Protein AF-A0AAV9LHI8-F1 (afdb_monomer_lite)

Secondary structure (DSSP, 8-state):
----------EEEEEGGGTEEEEEPPPS---SS-EEEEEEEEEETTTT-EEEEEEEEEEPBTTTBT-S-EEEEEEETTTTEEEEE-S------PPP-

Structure (mmCIF, N/CA/C/O backbone):
data_AF-A0AAV9LHI8-F1
#
_entry.id   AF-A0AAV9LHI8-F1
#
loop_
_atom_site.group_PDB
_atom_site.id
_atom_site.type_symbol
_atom_site.label_atom_id
_atom_site.label_alt_id
_atom_site.label_comp_id
_atom_site.label_asym_id
_atom_site.label_entity_id
_atom_site.label_seq_id
_atom_site.pdbx_PDB_ins_code
_atom_site.Cartn_x
_atom_site.Cartn_y
_atom_site.Cartn_z
_atom_site.occupancy
_atom_site.B_iso_or_equiv
_atom_site.auth_seq_id
_atom_site.auth_comp_id
_atom_site.auth_asym_id
_atom_site.auth_atom_id
_atom_site.pdbx_PDB_model_num
ATOM 1 N N . MET A 1 1 ? -6.737 -16.235 -27.654 1.00 32.34 1 MET A N 1
ATOM 2 C CA . MET A 1 1 ? -5.649 -15.523 -26.951 1.00 32.34 1 MET A CA 1
ATOM 3 C C . MET A 1 1 ? -6.254 -14.902 -25.713 1.00 32.34 1 MET A C 1
ATOM 5 O O . MET A 1 1 ? -6.906 -13.869 -25.794 1.00 32.34 1 MET A O 1
ATOM 9 N N . GLU A 1 2 ? -6.159 -15.634 -24.614 1.00 32.22 2 GLU A N 1
ATOM 10 C CA . GLU A 1 2 ? -6.744 -15.286 -23.325 1.00 32.22 2 GLU A CA 1
ATOM 11 C C . GLU A 1 2 ? -5.940 -14.116 -22.750 1.00 32.22 2 GLU A C 1
ATOM 13 O O . GLU A 1 2 ? -4.760 -14.246 -22.420 1.00 32.22 2 GLU A O 1
ATOM 18 N N . LYS A 1 3 ? -6.535 -12.920 -22.751 1.00 35.00 3 LYS A N 1
ATOM 19 C CA . LYS A 1 3 ? -5.962 -11.769 -22.058 1.00 35.00 3 LYS A CA 1
ATOM 20 C C . LYS A 1 3 ? -6.077 -12.076 -20.572 1.00 35.00 3 LYS A C 1
ATOM 22 O O . LYS A 1 3 ? -7.128 -11.849 -19.986 1.00 35.00 3 LYS A O 1
ATOM 27 N N . ASN A 1 4 ? -4.998 -12.579 -19.982 1.00 37.12 4 ASN A N 1
ATOM 28 C CA . ASN A 1 4 ? -4.825 -12.641 -18.535 1.00 37.12 4 ASN A CA 1
ATOM 29 C C . ASN A 1 4 ? -4.703 -11.210 -17.993 1.00 37.12 4 ASN A C 1
ATOM 31 O O . ASN A 1 4 ? -3.631 -10.746 -17.611 1.00 37.12 4 ASN A O 1
ATOM 35 N N . GLN A 1 5 ? -5.815 -10.476 -18.005 1.00 44.75 5 GLN A N 1
ATOM 36 C CA . GLN A 1 5 ? -6.030 -9.409 -17.051 1.00 44.75 5 GLN A CA 1
ATOM 37 C C . GLN A 1 5 ? -6.098 -10.101 -15.695 1.00 44.75 5 GLN A C 1
ATOM 39 O O . GLN A 1 5 ? -7.069 -10.788 -15.388 1.00 44.75 5 GLN A O 1
ATOM 44 N N . CYS A 1 6 ? -5.060 -9.932 -14.877 1.00 45.25 6 CYS A N 1
ATOM 45 C CA . CYS A 1 6 ? -5.224 -10.030 -13.435 1.00 45.25 6 CYS A CA 1
ATOM 46 C C . CYS A 1 6 ? -6.178 -8.901 -13.019 1.00 45.25 6 CYS A C 1
ATOM 48 O O . CYS A 1 6 ? -5.754 -7.865 -12.510 1.00 45.25 6 CYS A O 1
ATOM 50 N N . GLU A 1 7 ? -7.476 -9.073 -13.282 1.00 49.91 7 GLU A N 1
ATOM 51 C CA . GLU A 1 7 ? -8.496 -8.452 -12.457 1.00 49.91 7 GLU A CA 1
ATOM 52 C C . GLU A 1 7 ? -8.127 -8.843 -11.035 1.00 49.91 7 GLU A C 1
ATOM 54 O O . GLU A 1 7 ? -8.031 -10.033 -10.718 1.00 49.91 7 GLU A O 1
ATOM 59 N N . LEU A 1 8 ? -7.796 -7.857 -10.205 1.00 54.88 8 LEU A N 1
ATOM 60 C CA . LEU A 1 8 ? -7.545 -8.101 -8.797 1.00 54.88 8 LEU A CA 1
ATOM 61 C C . LEU A 1 8 ? -8.818 -8.721 -8.223 1.00 54.88 8 LEU A C 1
ATOM 63 O O . LEU A 1 8 ? -9.768 -8.021 -7.873 1.00 54.88 8 LEU A O 1
ATOM 67 N N . ARG A 1 9 ? -8.822 -10.057 -8.141 1.00 60.72 9 ARG A N 1
ATOM 68 C CA . ARG A 1 9 ? -9.677 -10.808 -7.233 1.00 60.72 9 ARG A CA 1
ATOM 69 C C . ARG A 1 9 ? -9.562 -10.100 -5.888 1.00 60.72 9 ARG A C 1
ATOM 71 O O . ARG A 1 9 ? -8.455 -9.739 -5.494 1.00 60.72 9 ARG A O 1
ATOM 78 N N . SER A 1 10 ? -10.705 -9.839 -5.260 1.00 74.50 10 SER A N 1
ATOM 79 C CA . SER A 1 10 ? -10.813 -9.125 -3.984 1.00 74.50 10 SER A CA 1
ATOM 80 C C . SER A 1 10 ? -9.622 -9.433 -3.064 1.00 74.50 10 SER A C 1
ATOM 82 O O . SER A 1 10 ? -9.397 -10.590 -2.706 1.00 74.50 10 SER A O 1
ATOM 84 N N . LEU A 1 11 ? -8.815 -8.413 -2.749 1.00 86.00 11 LEU A N 1
ATOM 85 C CA . LEU A 1 11 ? -7.684 -8.566 -1.841 1.00 86.00 11 LEU A CA 1
ATOM 86 C C . LEU A 1 11 ? -8.232 -8.590 -0.416 1.00 86.00 11 LEU A C 1
ATOM 88 O O . LEU A 1 11 ? -8.993 -7.707 -0.028 1.00 86.00 11 LEU A O 1
ATOM 92 N N . VAL A 1 12 ? -7.833 -9.582 0.372 1.00 88.38 12 VAL A N 1
ATOM 93 C CA . VAL A 1 12 ? -8.257 -9.704 1.767 1.00 88.38 12 VAL A CA 1
ATOM 94 C C . VAL A 1 12 ? -7.043 -9.567 2.666 1.00 88.38 12 VAL A C 1
ATOM 96 O O . VAL A 1 12 ? -6.086 -10.330 2.553 1.00 88.38 12 VAL A O 1
ATOM 99 N N . LEU A 1 13 ? -7.106 -8.615 3.592 1.00 87.69 13 LEU A N 1
ATOM 100 C CA . LEU A 1 13 ? -6.176 -8.545 4.704 1.00 87.69 13 LEU A CA 1
ATOM 101 C C . LEU A 1 13 ? -6.718 -9.402 5.842 1.00 87.69 13 LEU A C 1
ATOM 103 O O . LEU A 1 13 ? -7.736 -9.068 6.445 1.00 87.69 13 LEU A O 1
ATOM 107 N N . TRP A 1 14 ? -6.046 -10.511 6.132 1.00 89.50 14 TRP A N 1
ATOM 108 C CA . TRP A 1 14 ? -6.457 -11.449 7.170 1.00 89.50 14 TRP A CA 1
ATOM 109 C C . TRP A 1 14 ? -5.468 -11.461 8.332 1.00 89.50 14 TRP A C 1
ATOM 111 O O . TRP A 1 14 ? -4.291 -11.766 8.156 1.00 89.50 14 TRP A O 1
ATOM 121 N N . ASN A 1 15 ? -5.968 -11.193 9.537 1.00 87.81 15 ASN A N 1
ATOM 122 C CA . ASN A 1 15 ? -5.239 -11.420 10.774 1.00 87.81 15 ASN A CA 1
ATOM 123 C C . ASN A 1 15 ? -5.765 -12.698 11.441 1.00 87.81 15 ASN A C 1
ATOM 125 O O . ASN A 1 15 ? -6.795 -12.700 12.124 1.00 87.81 15 ASN A O 1
ATOM 129 N N . ARG A 1 16 ? -5.030 -13.797 11.244 1.00 88.94 16 ARG A N 1
ATOM 130 C CA . ARG A 1 16 ? -5.384 -15.118 11.779 1.00 88.94 16 ARG A CA 1
ATOM 131 C C . ARG A 1 16 ? -5.420 -15.157 13.306 1.00 88.94 16 ARG A C 1
ATOM 133 O O . ARG A 1 16 ? -6.267 -15.856 13.847 1.00 88.94 16 ARG A O 1
ATOM 140 N N . SER A 1 17 ? -4.546 -14.406 13.979 1.00 89.62 17 SER A N 1
ATOM 141 C CA . SER A 1 17 ? -4.412 -14.413 15.446 1.00 89.62 17 SER A CA 1
ATOM 142 C C . SER A 1 17 ? -5.692 -13.955 16.150 1.00 89.62 17 SER A C 1
ATOM 144 O O . SER A 1 17 ? -6.070 -14.489 17.186 1.00 89.62 17 SER A O 1
ATOM 146 N N . ILE A 1 18 ? -6.404 -13.002 15.544 1.00 88.00 18 ILE A N 1
ATOM 147 C CA . ILE A 1 18 ? -7.651 -12.448 16.090 1.00 88.00 18 ILE A CA 1
ATOM 148 C C . ILE A 1 18 ? -8.892 -12.886 15.306 1.00 88.00 18 ILE A C 1
ATOM 150 O O . ILE A 1 18 ? -9.974 -12.353 15.534 1.00 88.00 18 ILE A O 1
ATOM 154 N N . HIS A 1 19 ? -8.743 -13.821 14.362 1.00 90.44 19 HIS A N 1
ATOM 155 C CA . HIS A 1 19 ? -9.819 -14.324 13.501 1.00 90.44 19 HIS A CA 1
ATOM 156 C C . HIS A 1 19 ? -10.599 -13.234 12.738 1.00 90.44 19 HIS 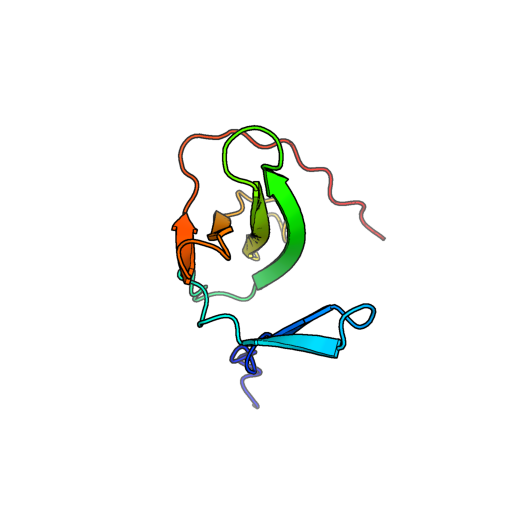A C 1
ATOM 158 O O . HIS A 1 19 ? -11.771 -13.419 12.415 1.00 90.44 19 HIS A O 1
ATOM 164 N N . LYS A 1 20 ? -9.960 -12.101 12.418 1.00 89.31 20 LYS A N 1
ATOM 165 C CA . LYS A 1 20 ? -10.586 -10.998 11.670 1.00 89.31 20 LYS A CA 1
ATOM 166 C C . LYS A 1 20 ? -9.962 -10.849 10.295 1.00 89.31 20 LYS A C 1
ATOM 168 O O . LYS A 1 20 ? -8.758 -11.032 10.124 1.00 89.31 20 LYS A O 1
ATOM 173 N N . PHE A 1 21 ? -10.782 -10.470 9.325 1.00 91.06 21 PHE A N 1
ATOM 174 C CA . PHE A 1 21 ? -10.331 -10.098 7.995 1.00 91.06 21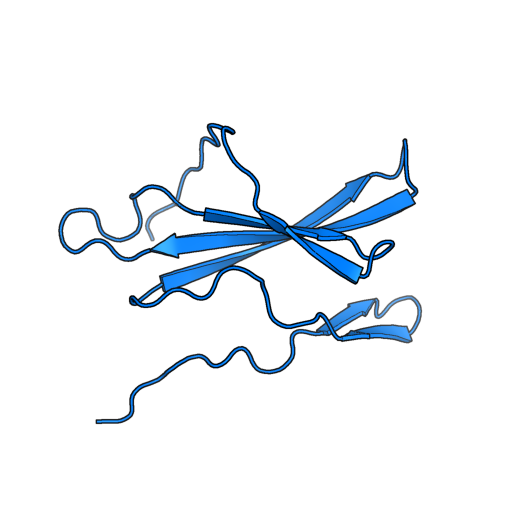 PHE A CA 1
ATOM 175 C C . PHE A 1 21 ? -11.043 -8.835 7.524 1.00 91.06 21 PHE A C 1
ATOM 177 O O . PHE A 1 21 ? -12.147 -8.528 7.972 1.00 91.06 21 PHE A O 1
ATOM 184 N N . ILE A 1 22 ? -10.402 -8.114 6.613 1.00 90.25 22 ILE A N 1
ATOM 185 C CA . ILE A 1 22 ? -10.947 -6.930 5.961 1.00 90.25 22 ILE A CA 1
ATOM 186 C C . ILE A 1 22 ? -10.780 -7.122 4.459 1.00 90.25 22 ILE A C 1
ATOM 188 O O . ILE A 1 22 ? -9.701 -7.479 3.985 1.00 90.25 22 ILE A O 1
ATOM 192 N N . SER A 1 23 ? -11.857 -6.895 3.712 1.00 90.81 23 SER A N 1
ATOM 193 C CA . SER A 1 23 ? -11.787 -6.840 2.253 1.00 90.81 23 SER A CA 1
ATOM 194 C C . SER A 1 23 ? -11.263 -5.471 1.849 1.00 90.81 23 SER A C 1
ATOM 196 O O . SER A 1 23 ? -11.850 -4.449 2.200 1.00 90.81 23 SER A O 1
ATOM 198 N N . ILE A 1 24 ? -10.144 -5.454 1.140 1.00 90.88 24 ILE A N 1
ATOM 199 C CA . ILE A 1 24 ? -9.502 -4.232 0.682 1.00 90.88 24 ILE A CA 1
ATOM 200 C C . ILE A 1 24 ? -10.181 -3.806 -0.626 1.00 90.88 24 ILE A C 1
ATOM 202 O O . ILE A 1 24 ? -10.327 -4.633 -1.536 1.00 90.88 24 ILE A O 1
ATOM 206 N N . PRO A 1 25 ? -10.621 -2.540 -0.747 1.00 91.00 25 PRO A N 1
ATOM 207 C CA . PRO A 1 25 ? -11.213 -2.043 -1.979 1.00 91.00 25 PRO A CA 1
ATOM 208 C C . PRO A 1 25 ? -10.197 -2.085 -3.119 1.00 91.00 25 PRO A C 1
ATOM 210 O O . PRO A 1 25 ? -8.983 -2.122 -2.902 1.00 91.00 25 PRO A O 1
ATOM 213 N N . THR A 1 26 ? -10.694 -2.050 -4.353 1.00 89.94 26 THR A N 1
ATOM 214 C CA . THR A 1 26 ? -9.835 -2.034 -5.538 1.00 89.94 26 THR A CA 1
ATOM 215 C C . THR A 1 26 ? -8.830 -0.877 -5.456 1.00 89.94 26 THR A C 1
ATOM 217 O O . THR A 1 26 ? -9.242 0.248 -5.158 1.00 89.94 26 THR A O 1
ATOM 220 N N . PRO A 1 27 ? -7.536 -1.121 -5.732 1.00 91.62 27 PRO A N 1
ATOM 221 C CA . PRO A 1 27 ? -6.532 -0.069 -5.685 1.00 91.62 27 PRO A CA 1
ATOM 222 C C . PRO A 1 27 ? -6.804 1.064 -6.682 1.00 91.62 27 PRO A C 1
ATOM 224 O O . PRO A 1 27 ? -7.471 0.883 -7.708 1.00 91.62 27 PRO A O 1
ATOM 227 N N . SER A 1 28 ? -6.280 2.250 -6.374 1.00 90.88 28 SER A N 1
ATOM 228 C CA . SER A 1 28 ? -6.491 3.464 -7.168 1.00 90.88 28 SER A CA 1
ATOM 229 C C . SER A 1 28 ? -5.645 3.485 -8.443 1.00 90.88 28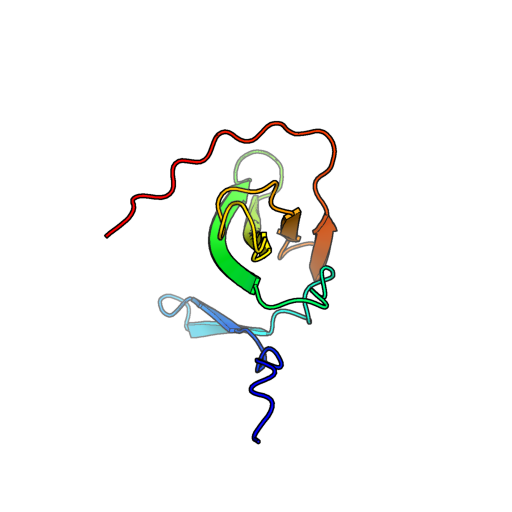 SER A C 1
ATOM 231 O O . SER A 1 28 ? -6.014 4.132 -9.430 1.00 90.88 28 SER A O 1
ATOM 233 N N . ILE A 1 29 ? -4.500 2.798 -8.449 1.00 89.81 29 ILE A N 1
ATOM 234 C CA . ILE A 1 29 ? -3.649 2.653 -9.630 1.00 89.81 29 ILE A CA 1
ATOM 235 C C . ILE A 1 29 ? -4.121 1.439 -10.430 1.00 89.81 29 ILE A C 1
ATOM 237 O O . ILE A 1 29 ? -4.035 0.296 -9.971 1.00 89.81 29 ILE A O 1
ATOM 241 N N . LYS A 1 30 ? -4.585 1.700 -11.657 1.00 88.94 30 LYS A N 1
ATOM 242 C CA . LYS A 1 30 ? -5.024 0.697 -12.637 1.00 88.94 30 LYS A CA 1
ATOM 243 C C . LYS A 1 30 ? -4.073 0.713 -13.840 1.00 88.94 30 LYS A C 1
ATOM 245 O O . LYS A 1 30 ? -4.274 1.529 -14.743 1.00 88.94 30 LYS A O 1
ATOM 250 N N . PRO A 1 31 ? -3.028 -0.129 -13.853 1.00 84.00 31 PRO A N 1
ATOM 251 C CA . PRO A 1 31 ? -2.048 -0.133 -14.934 1.00 84.00 31 PRO A CA 1
ATOM 252 C C . PRO A 1 31 ? -2.689 -0.591 -16.239 1.00 84.00 31 PRO A C 1
ATOM 254 O O . PRO A 1 31 ? -3.464 -1.547 -16.257 1.00 84.00 31 PRO A O 1
ATOM 257 N N . GLN A 1 32 ? -2.361 0.093 -17.332 1.00 82.31 32 GLN A N 1
ATOM 258 C CA . GLN A 1 32 ? -2.870 -0.241 -18.668 1.00 82.31 32 GLN A CA 1
ATOM 259 C C . GLN A 1 32 ? -1.924 -1.171 -19.443 1.00 82.31 32 GLN A C 1
ATOM 261 O O . GLN A 1 32 ? -2.321 -1.772 -20.439 1.00 82.31 32 GLN A O 1
ATOM 266 N N . SER A 1 33 ? -0.682 -1.299 -18.982 1.00 79.25 33 SER A N 1
ATOM 267 C CA . SER A 1 33 ? 0.366 -2.153 -19.536 1.00 79.25 33 SER A CA 1
ATOM 268 C C . SER A 1 33 ? 0.611 -3.386 -18.649 1.00 79.25 33 SER A C 1
ATOM 270 O O . SER A 1 33 ? 0.158 -3.430 -17.495 1.00 79.25 33 SER A O 1
ATOM 272 N N . PRO A 1 34 ? 1.326 -4.409 -19.162 1.00 82.94 34 PRO A N 1
ATOM 273 C CA . PRO A 1 34 ? 1.845 -5.482 -18.325 1.00 82.94 34 PRO A CA 1
ATOM 274 C C . PRO A 1 34 ? 2.618 -4.903 -17.140 1.00 82.94 34 PRO A C 1
ATOM 276 O O . PRO A 1 34 ? 3.487 -4.045 -17.303 1.00 82.94 34 PRO A O 1
ATOM 279 N N . HIS A 1 35 ? 2.280 -5.362 -15.942 1.00 86.88 35 HIS A N 1
ATOM 280 C CA . HIS A 1 35 ? 2.833 -4.839 -14.704 1.00 86.88 35 HIS A CA 1
ATOM 281 C C . HIS A 1 35 ? 3.023 -5.962 -13.691 1.00 86.88 35 HIS A C 1
ATOM 283 O O . HIS A 1 35 ? 2.346 -6.989 -13.742 1.00 86.88 35 HIS A O 1
ATOM 289 N N . MET A 1 36 ? 3.939 -5.735 -12.762 1.00 87.38 36 MET A N 1
ATOM 290 C CA . MET A 1 36 ? 4.065 -6.501 -11.529 1.00 87.38 36 MET A CA 1
ATOM 291 C C . MET A 1 36 ? 3.750 -5.576 -10.362 1.00 87.38 36 MET A C 1
ATOM 293 O O . MET A 1 36 ? 3.838 -4.353 -10.484 1.00 87.38 36 MET A O 1
ATOM 297 N N . PHE A 1 37 ? 3.362 -6.139 -9.226 1.00 88.25 37 PHE A N 1
ATOM 298 C CA . PHE A 1 37 ? 3.224 -5.351 -8.015 1.00 88.25 37 PHE A CA 1
ATOM 299 C C . PHE A 1 37 ? 3.702 -6.125 -6.797 1.00 88.25 37 PHE A C 1
ATOM 301 O O . PHE A 1 37 ? 3.613 -7.351 -6.754 1.00 88.25 37 PHE A O 1
ATOM 308 N N . VAL A 1 38 ? 4.179 -5.379 -5.809 1.00 88.62 38 VAL A N 1
ATOM 309 C CA . VAL A 1 38 ? 4.535 -5.886 -4.484 1.00 88.62 38 VAL A CA 1
ATOM 310 C C . VAL A 1 38 ? 3.575 -5.270 -3.476 1.00 88.62 38 VAL A C 1
ATOM 312 O O . VAL A 1 38 ? 3.178 -4.110 -3.611 1.00 88.62 38 VAL A O 1
ATOM 315 N N . LEU A 1 39 ? 3.166 -6.075 -2.499 1.00 90.44 39 LEU A N 1
ATOM 316 C CA . LEU A 1 39 ? 2.373 -5.645 -1.357 1.00 90.44 39 LEU A CA 1
ATOM 317 C C . LEU A 1 39 ? 3.225 -5.755 -0.100 1.00 90.44 39 LEU A C 1
ATOM 319 O O . LEU A 1 39 ? 3.792 -6.812 0.170 1.00 90.44 39 LEU A O 1
ATOM 323 N N . GLU A 1 40 ? 3.267 -4.681 0.675 1.00 89.19 40 GLU A N 1
ATOM 324 C CA . GLU A 1 4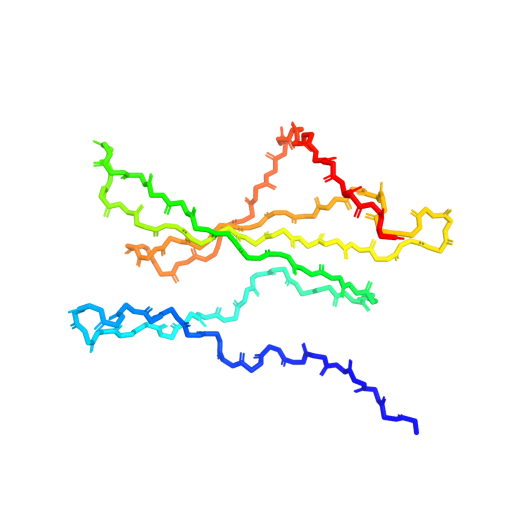0 ? 3.999 -4.608 1.935 1.00 89.19 40 GLU A CA 1
ATOM 325 C C . GLU A 1 40 ? 3.098 -4.088 3.052 1.00 89.19 40 GLU A C 1
ATOM 327 O O . GLU A 1 40 ? 2.095 -3.412 2.810 1.00 89.19 40 GLU A O 1
ATOM 332 N N . PHE A 1 41 ? 3.473 -4.390 4.291 1.00 90.00 41 PHE A N 1
ATOM 333 C CA . PHE A 1 41 ? 2.767 -3.933 5.480 1.00 90.00 41 PHE A CA 1
ATOM 334 C C . PHE A 1 41 ? 3.577 -2.869 6.205 1.00 90.00 41 PHE A C 1
ATOM 336 O O . PHE A 1 41 ? 4.763 -3.047 6.464 1.00 90.00 41 PHE A O 1
ATOM 343 N N . GLY A 1 42 ? 2.904 -1.786 6.572 1.00 88.00 42 GLY A N 1
ATOM 344 C CA . GLY A 1 42 ? 3.417 -0.759 7.464 1.00 88.00 42 GLY A CA 1
ATOM 345 C C . GLY A 1 42 ? 2.463 -0.542 8.631 1.00 88.00 42 GLY A C 1
ATOM 346 O O . GLY A 1 42 ? 1.279 -0.871 8.553 1.00 88.00 42 GLY A O 1
ATOM 347 N N . ALA A 1 43 ? 2.970 0.027 9.716 1.00 87.00 43 ALA A N 1
ATOM 348 C CA . ALA A 1 43 ? 2.148 0.443 10.839 1.00 87.00 43 ALA A CA 1
ATOM 349 C C . ALA A 1 43 ? 2.628 1.804 11.338 1.00 87.00 43 ALA A C 1
ATOM 351 O O . ALA A 1 43 ? 3.820 2.005 11.563 1.00 87.00 43 ALA A O 1
ATOM 352 N N . ASP A 1 44 ? 1.690 2.726 11.497 1.00 86.75 44 ASP A N 1
ATOM 353 C CA . ASP A 1 44 ? 1.899 4.021 12.129 1.00 86.75 44 ASP A CA 1
ATOM 354 C C . ASP A 1 44 ? 1.311 3.973 13.543 1.00 86.75 44 ASP A C 1
ATOM 356 O O . ASP A 1 44 ? 0.246 4.517 13.831 1.00 86.75 44 ASP A O 1
ATOM 360 N N . LEU A 1 45 ? 1.992 3.222 14.412 1.00 83.81 45 LEU A N 1
ATOM 361 C CA . LEU A 1 45 ? 1.530 2.952 15.777 1.00 83.81 45 LEU A CA 1
ATOM 362 C C . LEU A 1 45 ? 1.706 4.148 16.720 1.00 83.81 45 LEU A C 1
ATOM 364 O O . LEU A 1 45 ? 1.080 4.189 17.772 1.00 83.81 45 LEU A O 1
ATOM 368 N N . HIS A 1 46 ? 2.578 5.099 16.372 1.00 83.88 46 HIS A N 1
ATOM 369 C CA . HIS A 1 46 ? 2.917 6.213 17.254 1.00 83.88 46 HIS A CA 1
ATOM 370 C C . HIS A 1 46 ? 1.933 7.381 17.128 1.00 83.88 46 HIS A C 1
ATOM 372 O O . HIS A 1 46 ? 1.592 7.991 18.138 1.00 83.88 46 HIS A O 1
ATOM 378 N N . GLU A 1 47 ? 1.470 7.702 15.915 1.00 85.00 47 GLU A N 1
ATOM 379 C CA . GLU A 1 47 ? 0.576 8.847 15.702 1.00 85.00 47 GLU A CA 1
ATOM 380 C C . GLU A 1 47 ? -0.891 8.441 15.579 1.00 85.00 47 GLU A C 1
ATOM 382 O O . GLU A 1 47 ? -1.764 9.135 16.102 1.00 85.00 47 GLU A O 1
ATOM 387 N N . THR A 1 48 ? -1.181 7.340 14.878 1.00 85.69 48 THR A N 1
ATOM 388 C CA . THR A 1 48 ? -2.554 7.048 14.436 1.00 85.69 48 THR A CA 1
ATOM 389 C C . THR A 1 48 ? -3.063 5.646 14.763 1.00 85.69 48 THR A C 1
ATOM 391 O O . THR A 1 48 ? -4.237 5.374 14.505 1.00 85.69 48 THR A O 1
ATOM 394 N N . ASP A 1 49 ? -2.218 4.773 15.328 1.00 88.69 49 ASP A N 1
ATOM 395 C CA . ASP A 1 49 ? -2.489 3.335 15.508 1.00 88.69 49 ASP A CA 1
ATOM 396 C C . ASP A 1 49 ? -3.065 2.698 14.228 1.00 88.69 49 ASP A C 1
ATOM 398 O O . ASP A 1 49 ? -4.009 1.908 14.242 1.00 88.69 49 ASP A O 1
ATOM 402 N N . ASP A 1 50 ? -2.539 3.126 13.074 1.00 91.25 50 ASP A N 1
ATOM 403 C CA . ASP A 1 50 ? -3.067 2.763 11.762 1.00 91.25 50 ASP A CA 1
ATOM 404 C C . ASP A 1 50 ? -2.142 1.772 11.070 1.00 91.25 50 ASP A C 1
ATOM 406 O O . ASP A 1 50 ? -0.975 2.053 10.780 1.00 91.25 50 ASP A O 1
ATOM 410 N N . TYR A 1 51 ? -2.698 0.619 10.728 1.00 90.38 51 TYR A N 1
ATOM 411 C CA . TYR A 1 51 ? -2.033 -0.318 9.842 1.00 90.38 51 TYR A CA 1
ATOM 412 C C . TYR A 1 51 ? -2.252 0.116 8.401 1.00 90.38 51 TYR A C 1
ATOM 414 O O . TYR A 1 51 ? -3.359 0.451 7.972 1.00 90.38 51 TYR A O 1
ATOM 422 N N . LYS A 1 52 ? -1.174 0.076 7.633 1.00 92.50 52 LYS A N 1
ATOM 423 C CA . LYS A 1 52 ? -1.151 0.515 6.250 1.00 92.50 52 LYS A CA 1
ATOM 424 C C . LYS A 1 52 ? -0.676 -0.622 5.363 1.00 92.50 52 LYS A C 1
ATOM 426 O O . LYS A 1 52 ? 0.213 -1.390 5.725 1.00 92.50 52 LYS A O 1
ATOM 431 N N . LEU A 1 53 ? -1.271 -0.720 4.187 1.00 92.81 53 LEU A N 1
ATOM 432 C CA . LEU A 1 53 ? -0.828 -1.626 3.141 1.00 92.81 53 LEU A CA 1
ATOM 433 C C . LEU A 1 53 ? -0.224 -0.783 2.023 1.00 92.81 53 LEU A C 1
ATOM 435 O O . LEU A 1 53 ? -0.902 0.068 1.447 1.00 92.81 53 LEU A O 1
ATOM 439 N N . VAL A 1 54 ? 1.050 -1.005 1.735 1.00 92.38 54 VAL A N 1
ATOM 440 C CA . VAL A 1 54 ? 1.776 -0.309 0.675 1.00 92.38 54 VAL A CA 1
ATOM 441 C C . VAL A 1 54 ? 1.747 -1.187 -0.567 1.00 92.38 54 VAL A C 1
ATOM 443 O O . VAL A 1 54 ? 2.012 -2.385 -0.499 1.00 92.38 54 VAL A O 1
ATOM 446 N N . ARG A 1 55 ? 1.411 -0.595 -1.710 1.00 92.44 55 ARG A N 1
ATOM 447 C CA . ARG A 1 55 ? 1.436 -1.257 -3.011 1.00 92.44 55 ARG A CA 1
ATOM 448 C C . ARG A 1 55 ? 2.407 -0.529 -3.929 1.00 92.44 55 ARG A C 1
ATOM 450 O O . ARG A 1 55 ? 2.203 0.645 -4.233 1.00 92.44 55 ARG A O 1
ATOM 457 N N . LEU A 1 56 ? 3.427 -1.249 -4.388 1.00 90.25 56 LEU A N 1
ATOM 458 C CA . LEU A 1 56 ? 4.384 -0.785 -5.391 1.00 90.25 56 LEU A CA 1
ATOM 459 C C . LEU A 1 56 ? 4.005 -1.400 -6.731 1.00 90.25 56 LEU A C 1
ATOM 461 O O . LEU A 1 56 ? 3.821 -2.612 -6.813 1.00 90.25 56 LEU A O 1
ATOM 465 N N . VAL A 1 57 ? 3.887 -0.585 -7.774 1.00 89.94 57 VAL A N 1
ATOM 466 C CA . VAL A 1 57 ? 3.460 -1.013 -9.109 1.00 89.94 57 VAL A CA 1
ATOM 467 C C . VAL A 1 57 ? 4.583 -0.783 -10.111 1.00 89.94 57 VAL A C 1
ATOM 469 O O . VAL A 1 57 ? 4.879 0.354 -10.481 1.00 89.94 57 VAL A O 1
ATOM 472 N N . TYR A 1 58 ? 5.173 -1.880 -10.577 1.00 86.75 58 TYR A N 1
ATOM 473 C CA . TYR A 1 58 ? 6.237 -1.901 -11.572 1.00 86.75 58 TYR A CA 1
ATOM 474 C C . TYR A 1 58 ? 5.649 -2.056 -12.965 1.00 86.75 58 TYR A C 1
ATOM 476 O O . TYR A 1 58 ? 5.070 -3.092 -13.302 1.00 86.75 58 TYR A O 1
ATOM 484 N N . HIS A 1 59 ? 5.831 -1.041 -13.798 1.00 85.38 59 HIS A N 1
ATOM 485 C CA . HIS A 1 59 ? 5.409 -1.087 -15.193 1.00 85.38 59 HIS A CA 1
ATOM 486 C C . HIS A 1 59 ? 6.485 -1.749 -16.045 1.00 85.38 59 HIS A C 1
ATOM 488 O O . HIS A 1 59 ? 7.663 -1.406 -15.945 1.00 85.38 59 HIS A O 1
ATOM 494 N N . MET A 1 60 ? 6.085 -2.679 -16.912 1.00 82.69 60 MET A N 1
ATOM 495 C CA . MET A 1 60 ? 7.005 -3.249 -17.888 1.00 82.69 60 MET A CA 1
ATOM 496 C C . MET A 1 60 ? 7.320 -2.200 -18.957 1.00 82.69 60 MET A C 1
ATOM 498 O O . MET A 1 60 ? 6.443 -1.773 -19.710 1.00 82.69 60 MET A O 1
ATOM 502 N N . ASN A 1 61 ? 8.586 -1.813 -19.053 1.00 80.44 61 ASN A N 1
ATOM 503 C CA . ASN A 1 61 ? 9.113 -1.032 -20.157 1.00 80.44 61 ASN A CA 1
ATOM 504 C C . ASN A 1 61 ? 9.856 -1.957 -21.130 1.00 80.44 61 ASN A C 1
ATOM 506 O O . ASN A 1 61 ? 10.670 -2.778 -20.717 1.00 80.44 61 ASN A O 1
ATOM 510 N N . ILE A 1 62 ? 9.612 -1.808 -22.431 1.00 77.94 62 ILE A N 1
ATOM 511 C CA . ILE A 1 62 ? 10.236 -2.653 -23.463 1.00 77.94 62 ILE A CA 1
ATOM 512 C C . ILE A 1 62 ? 11.771 -2.519 -23.456 1.00 77.94 62 ILE A C 1
ATOM 514 O O . ILE A 1 62 ? 12.470 -3.493 -23.710 1.00 77.94 62 ILE A O 1
ATOM 518 N N . LEU A 1 63 ? 12.298 -1.333 -23.138 1.00 75.38 63 LEU A N 1
ATOM 519 C CA . LEU A 1 63 ? 13.734 -1.035 -23.149 1.00 75.38 63 LEU A CA 1
ATOM 520 C C . LEU A 1 63 ? 14.429 -1.380 -21.826 1.00 75.38 63 LEU A C 1
ATOM 522 O O . LEU A 1 63 ? 15.604 -1.737 -21.824 1.00 75.38 63 LEU A O 1
ATOM 526 N N . PHE A 1 64 ? 13.718 -1.267 -20.702 1.00 69.00 64 PHE A N 1
ATOM 527 C CA . PHE A 1 64 ? 14.312 -1.348 -19.359 1.00 69.00 64 PHE A CA 1
ATOM 528 C C . PHE A 1 64 ? 13.757 -2.493 -18.499 1.00 69.00 64 PHE A C 1
ATOM 530 O O . PHE A 1 64 ? 14.148 -2.645 -17.340 1.00 69.00 64 PHE A O 1
ATOM 537 N N . GLY A 1 65 ? 12.844 -3.305 -19.035 1.00 79.25 65 GLY A N 1
ATOM 538 C CA . GLY A 1 65 ? 12.094 -4.283 -18.252 1.00 79.25 65 GLY A CA 1
ATOM 539 C C . GLY A 1 65 ? 11.316 -3.593 -17.129 1.00 79.25 65 GLY A C 1
ATOM 540 O O . GLY A 1 65 ? 10.703 -2.550 -17.342 1.00 79.25 65 GLY A O 1
ATOM 541 N N . TYR A 1 66 ? 11.375 -4.146 -15.920 1.00 75.88 66 TYR A N 1
ATOM 542 C CA . TYR A 1 66 ? 10.721 -3.586 -14.731 1.00 75.88 66 TYR A CA 1
ATOM 543 C C . TYR A 1 66 ? 11.584 -2.562 -13.967 1.00 75.88 66 TYR A C 1
ATOM 545 O O . TYR A 1 66 ? 11.176 -2.093 -12.912 1.00 75.88 66 TYR A O 1
ATOM 553 N N . ASN A 1 67 ? 12.759 -2.180 -14.485 1.00 69.00 67 ASN A N 1
ATOM 554 C CA . ASN A 1 67 ? 13.677 -1.241 -13.818 1.00 69.00 67 ASN A CA 1
ATOM 555 C C . ASN A 1 67 ? 13.296 0.244 -14.008 1.00 69.00 67 ASN A C 1
ATOM 557 O O . ASN A 1 67 ? 14.115 1.131 -13.766 1.00 69.00 67 ASN A O 1
ATOM 561 N N . GLY A 1 68 ? 12.096 0.522 -14.516 1.00 71.31 68 GLY A N 1
ATOM 562 C CA . GLY A 1 68 ? 11.599 1.879 -14.710 1.00 71.31 68 GLY A CA 1
ATOM 563 C C . GLY A 1 68 ? 11.084 2.523 -13.416 1.00 71.31 68 GLY A C 1
ATOM 564 O O . GLY A 1 68 ? 11.094 1.901 -12.353 1.00 71.31 68 GLY A O 1
ATOM 565 N N . PRO A 1 69 ? 10.595 3.773 -13.498 1.00 75.12 69 PRO A N 1
ATOM 566 C CA . PRO A 1 69 ? 9.856 4.375 -12.397 1.00 75.12 69 PRO A CA 1
ATOM 567 C C . PRO A 1 69 ? 8.629 3.517 -12.063 1.00 75.12 69 PRO A C 1
ATOM 569 O O . PRO A 1 69 ? 7.918 3.045 -12.953 1.00 75.12 69 PRO A O 1
ATOM 572 N N . PHE A 1 70 ? 8.391 3.326 -10.771 1.00 83.69 70 PHE A N 1
ATOM 573 C CA . PHE A 1 70 ? 7.242 2.604 -10.242 1.00 83.69 70 PHE A CA 1
ATOM 574 C C . PHE A 1 70 ? 6.296 3.588 -9.560 1.00 83.69 70 PHE A C 1
ATOM 576 O O . PHE A 1 70 ? 6.707 4.648 -9.086 1.00 83.69 70 PHE A O 1
ATOM 583 N N . GLU A 1 71 ? 5.015 3.244 -9.527 1.00 90.56 71 GLU A N 1
ATOM 584 C CA . GLU A 1 71 ? 4.022 4.021 -8.792 1.00 90.56 71 GLU A CA 1
ATOM 585 C C . GLU A 1 71 ? 3.787 3.401 -7.417 1.00 90.56 71 GLU A C 1
ATOM 587 O O . GLU A 1 71 ? 3.881 2.183 -7.245 1.00 90.56 71 GLU A O 1
ATOM 592 N N . ILE A 1 72 ? 3.458 4.241 -6.439 1.00 91.12 72 ILE A N 1
ATOM 593 C CA . ILE A 1 72 ? 3.208 3.813 -5.066 1.00 91.12 72 ILE A CA 1
ATOM 594 C C . ILE A 1 72 ? 1.841 4.315 -4.637 1.00 91.12 72 ILE A C 1
ATOM 596 O O . ILE A 1 72 ? 1.498 5.488 -4.817 1.00 91.12 72 ILE A O 1
ATOM 600 N N . GLU A 1 73 ? 1.074 3.437 -4.009 1.00 93.50 73 GLU A N 1
ATOM 601 C CA . GLU A 1 73 ? -0.121 3.813 -3.272 1.00 93.50 73 GLU A CA 1
ATOM 602 C C . GLU A 1 73 ? -0.182 3.114 -1.919 1.00 93.50 73 GLU A C 1
ATOM 604 O O . GLU A 1 73 ? 0.301 1.998 -1.746 1.00 93.50 73 GLU A O 1
ATOM 609 N N . ILE A 1 74 ? -0.776 3.798 -0.949 1.00 94.44 74 ILE A N 1
ATOM 610 C CA . ILE A 1 74 ? -0.901 3.344 0.429 1.00 94.44 74 ILE A CA 1
ATOM 611 C C . ILE A 1 74 ? -2.382 3.277 0.771 1.00 94.44 74 ILE A C 1
ATOM 613 O O . ILE A 1 74 ? -3.101 4.269 0.650 1.00 94.44 74 ILE A O 1
ATOM 617 N N . TYR A 1 75 ? -2.830 2.110 1.209 1.00 94.12 75 TYR A N 1
ATOM 618 C CA . TYR A 1 75 ? -4.125 1.924 1.843 1.00 94.12 75 TYR A CA 1
ATOM 619 C C . TYR A 1 75 ? -3.983 2.098 3.349 1.00 94.12 75 TYR A C 1
ATOM 621 O O . TYR A 1 75 ? -3.106 1.490 3.956 1.00 94.12 75 TYR A O 1
ATOM 629 N N . SER A 1 76 ? -4.856 2.895 3.950 1.00 94.38 76 SER A N 1
ATOM 630 C CA . SER A 1 76 ? -4.967 3.031 5.405 1.00 94.38 76 SER A CA 1
ATOM 631 C C . SER A 1 76 ? -6.203 2.277 5.879 1.00 94.38 76 SER A C 1
ATOM 633 O O . SER A 1 76 ? -7.289 2.487 5.332 1.00 94.38 76 SER A O 1
ATOM 635 N N . ILE A 1 77 ? -6.055 1.412 6.887 1.00 92.31 77 ILE A N 1
ATOM 636 C CA . ILE A 1 77 ? -7.192 0.667 7.437 1.00 92.31 77 ILE A CA 1
ATOM 637 C C . ILE A 1 77 ? -8.181 1.626 8.094 1.00 92.31 77 ILE A C 1
ATOM 639 O O . ILE A 1 77 ? -9.379 1.512 7.842 1.00 92.31 77 ILE A O 1
ATOM 643 N N . ASN A 1 78 ? -7.689 2.592 8.873 1.00 92.75 78 ASN A N 1
ATOM 644 C CA . ASN A 1 78 ? -8.541 3.520 9.612 1.00 92.75 78 ASN A CA 1
ATOM 645 C C . ASN A 1 78 ? -9.398 4.387 8.683 1.00 92.75 78 ASN A C 1
ATOM 647 O O . ASN A 1 78 ? -10.562 4.645 8.978 1.00 92.75 78 ASN A O 1
ATOM 651 N N . SER A 1 79 ? -8.843 4.825 7.548 1.00 93.31 79 SER A N 1
ATOM 652 C CA . SER A 1 79 ? -9.599 5.626 6.576 1.00 93.31 79 SER A CA 1
ATOM 653 C C . SER A 1 79 ? -10.346 4.798 5.531 1.00 93.31 79 SER A C 1
ATOM 655 O O . SER A 1 79 ? -11.274 5.311 4.912 1.00 93.31 79 SER A O 1
ATOM 657 N N . GLY A 1 80 ? -9.951 3.545 5.303 1.00 93.12 80 GLY A N 1
ATOM 658 C CA . GLY A 1 80 ? -10.528 2.691 4.268 1.00 93.12 80 GLY A CA 1
ATOM 659 C C . GLY A 1 80 ? -10.226 3.151 2.836 1.00 93.12 80 GLY A C 1
ATOM 660 O O . GLY A 1 80 ? -10.960 2.801 1.911 1.00 93.12 80 GLY A O 1
ATOM 661 N N . VAL A 1 81 ? -9.183 3.965 2.631 1.00 93.25 81 VAL A N 1
ATOM 662 C CA . VAL A 1 81 ? -8.913 4.643 1.351 1.00 93.25 81 VAL A CA 1
ATOM 663 C C . VAL A 1 81 ? -7.477 4.415 0.880 1.00 93.25 81 VAL A C 1
ATOM 665 O O . VAL A 1 81 ? -6.529 4.469 1.662 1.00 93.25 81 VAL A O 1
ATOM 668 N N . TRP A 1 82 ? -7.329 4.215 -0.434 1.00 95.12 82 TRP A N 1
ATOM 669 C CA . TRP A 1 82 ? -6.051 4.235 -1.146 1.00 95.12 82 TRP A CA 1
ATOM 670 C C . TRP A 1 82 ? -5.614 5.667 -1.464 1.00 95.12 82 TRP A C 1
ATOM 672 O O . TRP A 1 82 ? -6.397 6.462 -1.988 1.00 95.12 82 TRP A O 1
ATOM 682 N N . ARG A 1 83 ? -4.347 5.992 -1.206 1.00 94.75 83 ARG A N 1
ATOM 683 C CA . ARG A 1 83 ? -3.737 7.284 -1.546 1.00 94.75 83 ARG A CA 1
ATOM 684 C C . ARG A 1 83 ? -2.451 7.068 -2.324 1.00 94.75 83 ARG A C 1
ATOM 686 O O . ARG A 1 83 ? -1.593 6.308 -1.891 1.00 94.75 83 ARG A O 1
ATOM 693 N N . ARG A 1 84 ? -2.302 7.762 -3.451 1.00 93.62 84 ARG A N 1
ATOM 694 C CA . ARG A 1 84 ? -1.052 7.752 -4.219 1.00 93.62 84 ARG A CA 1
ATOM 695 C C . ARG A 1 84 ? 0.010 8.585 -3.518 1.00 93.62 84 ARG A C 1
ATOM 697 O 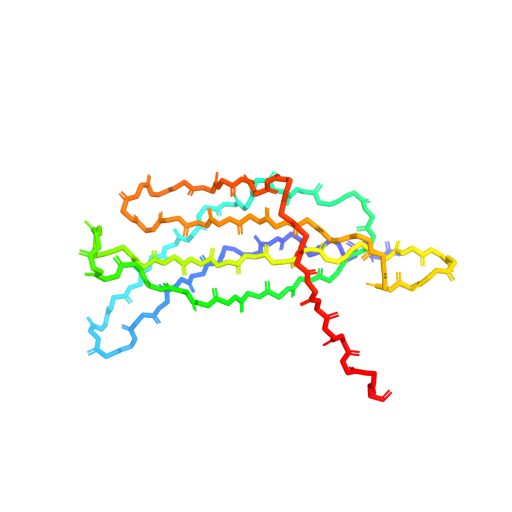O . ARG A 1 84 ? -0.289 9.658 -2.998 1.00 93.62 84 ARG A O 1
ATOM 704 N N . VAL A 1 85 ? 1.240 8.098 -3.556 1.00 90.94 85 VAL A N 1
ATOM 705 C CA . VAL A 1 85 ? 2.414 8.835 -3.096 1.00 90.94 85 VAL A CA 1
ATOM 706 C C . VAL A 1 85 ? 3.055 9.503 -4.306 1.00 90.94 85 VAL A C 1
ATOM 708 O O . VAL A 1 85 ? 3.273 8.864 -5.334 1.00 90.94 85 VAL A O 1
ATOM 711 N N . VAL A 1 86 ? 3.341 10.797 -4.192 1.00 86.31 86 VAL A N 1
ATOM 712 C CA . VAL A 1 86 ? 3.972 11.603 -5.244 1.00 86.31 86 VAL A CA 1
ATOM 713 C C . VAL A 1 86 ? 5.197 12.315 -4.683 1.00 86.31 86 VAL A C 1
ATOM 715 O O . VAL A 1 86 ? 5.219 12.675 -3.510 1.00 86.31 86 VAL A O 1
ATOM 718 N N . GLY A 1 87 ? 6.215 12.523 -5.520 1.00 74.38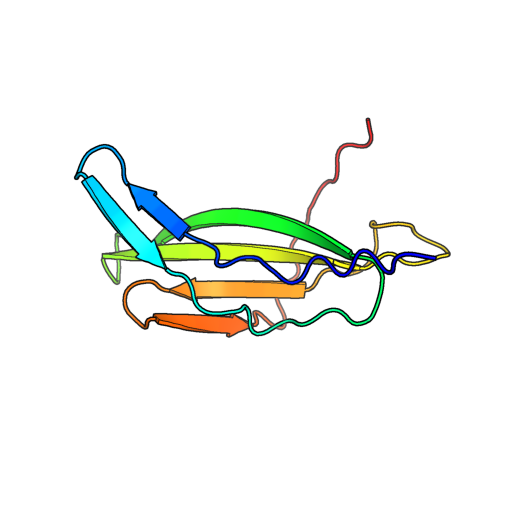 87 GLY A N 1
ATOM 719 C CA . GLY A 1 87 ? 7.395 13.316 -5.156 1.00 74.38 87 GLY A CA 1
ATOM 720 C C . GLY A 1 87 ? 8.362 12.652 -4.172 1.00 74.38 87 GLY A C 1
ATOM 721 O O . GLY A 1 87 ? 9.243 13.330 -3.655 1.00 74.38 87 GLY A O 1
ATOM 722 N N . VAL A 1 88 ? 8.225 11.348 -3.915 1.00 70.88 88 VAL A N 1
ATOM 723 C CA . VAL A 1 88 ? 9.170 10.593 -3.084 1.00 70.88 88 VAL A CA 1
ATOM 724 C C . VAL A 1 88 ? 10.103 9.800 -3.992 1.00 70.88 88 VAL A C 1
ATOM 726 O O . VAL A 1 88 ? 9.659 8.937 -4.748 1.00 70.88 88 VAL A O 1
ATOM 729 N N . GLU A 1 89 ? 11.403 10.081 -3.911 1.00 67.38 89 GLU A N 1
ATOM 730 C CA . GLU A 1 89 ? 12.426 9.265 -4.560 1.00 67.38 89 GLU A CA 1
ATOM 731 C C . GLU A 1 89 ? 12.702 8.035 -3.689 1.00 67.38 89 GLU A C 1
ATOM 733 O O . GLU A 1 89 ? 13.450 8.091 -2.712 1.00 67.38 89 GLU A O 1
ATOM 738 N N . ILE A 1 90 ? 12.063 6.911 -4.015 1.00 66.19 90 ILE A N 1
ATOM 739 C CA . ILE A 1 90 ? 12.320 5.645 -3.328 1.00 66.19 90 ILE A CA 1
ATOM 740 C C . ILE A 1 90 ? 13.360 4.851 -4.111 1.00 66.19 90 ILE A C 1
ATOM 742 O O . ILE A 1 90 ? 13.115 4.359 -5.217 1.00 66.19 90 ILE A O 1
ATOM 746 N N . LYS A 1 91 ? 14.531 4.687 -3.493 1.00 65.88 91 LYS A N 1
ATOM 747 C CA . LYS A 1 91 ? 15.543 3.742 -3.959 1.00 65.88 91 LYS A CA 1
ATOM 748 C C . LYS A 1 91 ? 15.053 2.333 -3.651 1.00 65.88 91 LYS A C 1
ATOM 750 O O . LYS A 1 91 ? 14.884 1.977 -2.491 1.00 65.88 91 LYS A O 1
ATOM 755 N N . HIS A 1 92 ? 14.839 1.541 -4.690 1.00 64.25 92 HIS A N 1
ATOM 756 C CA . HIS A 1 92 ? 14.524 0.125 -4.573 1.00 64.25 92 HIS A CA 1
ATOM 757 C C . HIS A 1 92 ? 15.585 -0.667 -5.340 1.00 64.25 92 HIS A C 1
ATOM 759 O O . HIS A 1 92 ? 16.044 -0.239 -6.399 1.00 64.25 92 HIS A O 1
ATOM 765 N N . CYS A 1 93 ? 15.982 -1.817 -4.804 1.00 57.75 93 CYS A N 1
ATOM 766 C CA . CYS A 1 93 ? 16.818 -2.776 -5.513 1.00 57.75 93 CYS A CA 1
ATOM 767 C C . CYS A 1 93 ? 15.958 -3.990 -5.832 1.00 57.75 93 CYS A C 1
ATOM 769 O O . CYS A 1 93 ? 15.567 -4.720 -4.926 1.00 57.75 93 CYS A O 1
ATOM 771 N N . MET A 1 94 ? 15.680 -4.221 -7.113 1.00 60.75 94 MET A N 1
ATOM 772 C CA . MET A 1 94 ? 15.178 -5.524 -7.533 1.00 60.75 94 MET A CA 1
ATOM 773 C C . MET A 1 94 ? 16.362 -6.474 -7.656 1.00 60.75 94 MET A C 1
ATOM 775 O O . MET A 1 94 ? 17.263 -6.247 -8.467 1.00 60.75 94 MET A O 1
ATOM 779 N N . VAL A 1 95 ? 16.372 -7.526 -6.840 1.00 55.84 95 VAL A N 1
ATOM 780 C CA . VAL A 1 95 ? 17.295 -8.644 -7.039 1.00 55.84 95 VAL A CA 1
ATOM 781 C C . VAL A 1 95 ? 16.811 -9.390 -8.277 1.00 55.84 95 VAL A C 1
ATOM 783 O O . VAL A 1 95 ? 15.668 -9.838 -8.326 1.00 55.84 95 VAL A O 1
ATOM 786 N N . ARG A 1 96 ? 17.654 -9.446 -9.309 1.00 53.97 96 ARG A N 1
ATOM 787 C CA . ARG A 1 96 ? 17.405 -10.281 -10.484 1.00 53.97 96 ARG A CA 1
ATOM 788 C C . ARG A 1 96 ? 17.811 -11.707 -10.118 1.00 53.97 96 ARG A C 1
ATOM 790 O O . ARG A 1 96 ? 18.955 -11.898 -9.706 1.00 53.97 96 ARG A O 1
ATOM 797 N N . GLU A 1 97 ? 16.869 -12.641 -10.210 1.00 46.91 97 GLU A N 1
ATOM 798 C CA . GLU A 1 97 ? 17.139 -14.086 -10.144 1.00 46.91 97 GLU A CA 1
ATOM 799 C C . GLU A 1 97 ? 17.910 -14.567 -11.379 1.00 46.91 97 GLU A C 1
ATOM 801 O O . GLU A 1 97 ? 17.687 -14.000 -12.479 1.00 46.91 97 GLU A O 1
#

pLDDT: mean 80.49, std 15.69, range [32.22, 95.12]

Foldseek 3Di:
DDPPPPPPDFDKDDDVVVRDIDTQPDAPDDDPADKDKDWDWDAPCPPPRKIKIKIWIFHQDPVQGSPDDIWIWIATPVVSDIDTDPDDDDDDDDDDD

Organism: NCBI:txid50273

Sequence (97 aa):
MEKNQCELRSLVLWNRSIHKFISIPTPSIKPQSPHMFVLEFGADLHETDDYKLVRLVYHMNILFGYNGPFEIEIYSINSGVWRRVVGVEIKHCMVRE

Radius of gyration: 15.19 Å; chains: 1; bounding box: 29×29×44 Å